Protein AF-A0A4S0I6Z0-F1 (afdb_monomer_lite)

Sequence (96 aa):
QTIWNSGYTAAGVRDIVAAAGARPGSFTNHFASKEDFAGEVLERYFAYVSGLVESALARDGTPPIGRLRRYLDVITSKLEAHDWARGCMIGNLSLE

Structure (mmCIF, N/CA/C/O backbone):
data_AF-A0A4S0I6Z0-F1
#
_entry.id   AF-A0A4S0I6Z0-F1
#
loop_
_atom_site.group_PDB
_atom_site.id
_atom_site.type_symbol
_atom_site.label_atom_id
_atom_site.label_alt_id
_atom_site.label_comp_id
_atom_site.label_asym_id
_atom_site.label_entity_id
_atom_site.label_seq_id
_atom_site.pdbx_PDB_ins_code
_atom_site.Cartn_x
_atom_site.Cartn_y
_atom_site.Cartn_z
_atom_site.occupancy
_atom_site.B_iso_or_equiv
_atom_site.auth_seq_id
_atom_site.auth_comp_id
_atom_site.auth_asym_id
_atom_site.auth_atom_id
_atom_site.pdbx_PDB_model_num
ATOM 1 N N . GLN A 1 1 ? 0.735 -3.289 -8.420 1.00 87.62 1 GLN A N 1
ATOM 2 C CA . GLN A 1 1 ? 0.275 -4.696 -8.362 1.00 87.62 1 GLN A CA 1
ATOM 3 C C . GLN A 1 1 ? 1.443 -5.659 -8.520 1.00 87.6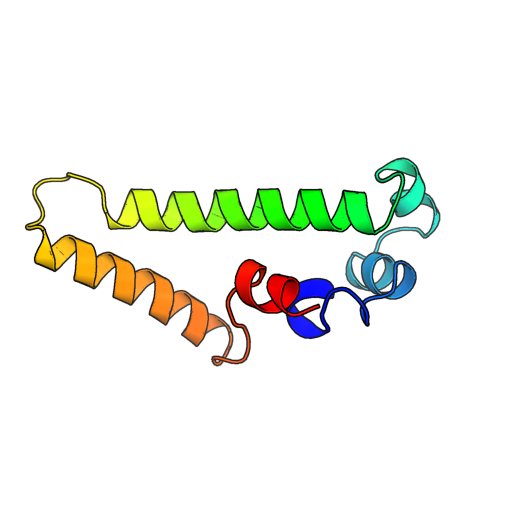2 1 GLN A C 1
ATOM 5 O O . GLN A 1 1 ? 1.622 -6.469 -7.628 1.00 87.62 1 GLN A O 1
ATOM 10 N N . THR A 1 2 ? 2.274 -5.526 -9.562 1.00 93.88 2 THR A N 1
ATOM 11 C CA . THR A 1 2 ? 3.453 -6.386 -9.799 1.00 93.88 2 THR A CA 1
ATOM 12 C C . THR A 1 2 ? 4.372 -6.514 -8.579 1.00 93.88 2 THR A C 1
ATOM 14 O O . THR A 1 2 ? 4.545 -7.619 -8.085 1.00 93.88 2 THR A O 1
ATOM 17 N N . ILE A 1 3 ? 4.855 -5.396 -8.017 1.00 93.56 3 ILE A N 1
ATOM 18 C CA . ILE A 1 3 ? 5.694 -5.408 -6.798 1.00 93.56 3 ILE A CA 1
ATOM 19 C C . ILE A 1 3 ? 4.968 -6.053 -5.607 1.00 93.56 3 ILE A C 1
ATOM 21 O O . ILE A 1 3 ? 5.559 -6.825 -4.868 1.00 93.56 3 ILE A O 1
ATOM 25 N N . TRP A 1 4 ? 3.672 -5.780 -5.429 1.00 90.62 4 TRP A N 1
ATOM 26 C CA . TRP A 1 4 ? 2.904 -6.331 -4.304 1.00 90.62 4 TRP A CA 1
ATOM 27 C C . TRP A 1 4 ? 2.792 -7.860 -4.375 1.00 90.62 4 TRP A C 1
ATOM 29 O O . TRP A 1 4 ? 2.871 -8.529 -3.353 1.00 90.62 4 TRP A O 1
ATOM 39 N N . ASN A 1 5 ? 2.599 -8.408 -5.576 1.00 89.56 5 ASN A N 1
ATOM 40 C CA . ASN A 1 5 ? 2.387 -9.842 -5.755 1.00 89.56 5 ASN A CA 1
ATOM 41 C C . ASN A 1 5 ? 3.706 -10.626 -5.826 1.00 89.56 5 ASN A C 1
ATOM 43 O O . ASN A 1 5 ? 3.760 -11.751 -5.345 1.00 89.56 5 ASN A O 1
ATOM 47 N N . SER A 1 6 ? 4.739 -10.058 -6.454 1.00 90.69 6 SER A N 1
ATOM 48 C CA . SER A 1 6 ? 5.980 -10.778 -6.768 1.00 90.69 6 SER A CA 1
ATOM 49 C C . SER A 1 6 ? 7.165 -10.394 -5.878 1.00 90.69 6 SER A C 1
ATOM 51 O O . SER A 1 6 ? 8.184 -11.072 -5.931 1.00 90.69 6 SER A O 1
ATOM 53 N N . GLY A 1 7 ? 7.056 -9.327 -5.085 1.00 91.75 7 GLY A N 1
ATOM 54 C CA . GLY A 1 7 ? 8.181 -8.742 -4.352 1.00 91.75 7 GLY A CA 1
ATOM 55 C C . GLY A 1 7 ? 8.967 -7.726 -5.182 1.00 91.75 7 GLY A C 1
ATOM 56 O O . GLY A 1 7 ? 8.805 -7.623 -6.407 1.00 91.75 7 GLY A O 1
ATOM 57 N N . TYR A 1 8 ? 9.809 -6.947 -4.508 1.00 94.75 8 TYR A N 1
ATOM 58 C CA . TYR A 1 8 ? 10.655 -5.943 -5.140 1.00 94.75 8 TYR A CA 1
ATOM 59 C C . TYR A 1 8 ? 11.696 -6.602 -6.042 1.00 94.75 8 TYR A C 1
ATOM 61 O O . TYR A 1 8 ? 11.729 -6.291 -7.231 1.00 94.75 8 TYR A O 1
ATOM 69 N N . THR A 1 9 ? 12.506 -7.539 -5.545 1.00 93.50 9 THR A N 1
ATOM 70 C CA . THR A 1 9 ? 13.607 -8.162 -6.294 1.00 93.50 9 THR A CA 1
ATOM 71 C C . THR A 1 9 ? 13.115 -8.841 -7.573 1.00 93.50 9 THR A C 1
ATOM 73 O O . THR A 1 9 ? 13.676 -8.593 -8.642 1.00 93.50 9 THR A O 1
ATOM 76 N N . ALA A 1 10 ? 12.037 -9.629 -7.499 1.00 94.06 10 ALA A N 1
ATOM 77 C CA . ALA A 1 10 ? 11.549 -10.409 -8.637 1.00 94.06 10 ALA A CA 1
ATOM 78 C C . ALA A 1 10 ? 10.779 -9.583 -9.684 1.00 94.06 10 ALA A C 1
ATOM 80 O O . ALA A 1 10 ? 10.705 -9.990 -10.840 1.00 94.06 10 ALA A O 1
ATOM 81 N N . ALA A 1 11 ? 10.210 -8.427 -9.322 1.00 94.88 11 ALA A N 1
ATOM 82 C CA . ALA A 1 11 ? 9.490 -7.580 -10.271 1.00 94.88 11 ALA A CA 1
ATOM 83 C C . ALA A 1 11 ? 10.463 -6.800 -11.174 1.00 94.88 11 ALA A C 1
ATOM 85 O O . ALA A 1 11 ? 11.043 -5.794 -10.763 1.00 94.88 11 ALA A O 1
ATOM 86 N N . GLY A 1 12 ? 10.653 -7.217 -12.426 1.00 94.94 12 GLY A N 1
ATOM 87 C CA . GLY A 1 12 ? 11.472 -6.476 -13.383 1.00 94.94 12 GLY A CA 1
ATOM 88 C C . GLY A 1 12 ? 10.797 -5.186 -13.866 1.00 94.94 12 GLY A C 1
ATOM 89 O O . GLY A 1 12 ? 9.573 -5.099 -13.949 1.00 94.94 12 GLY A O 1
ATOM 90 N N . VAL A 1 13 ? 11.587 -4.185 -14.281 1.00 95.31 13 VAL A N 1
ATOM 91 C CA . VAL A 1 13 ? 11.054 -2.953 -14.910 1.00 95.31 13 VAL A CA 1
ATOM 92 C C . VAL A 1 13 ? 10.194 -3.287 -16.134 1.00 95.31 13 VAL A C 1
ATOM 94 O O . VAL A 1 13 ? 9.151 -2.674 -16.348 1.00 95.31 13 VAL A O 1
ATOM 97 N N . ARG A 1 14 ? 10.585 -4.303 -16.916 1.00 94.12 14 ARG A N 1
ATOM 98 C CA . ARG A 1 14 ? 9.799 -4.780 -18.064 1.00 94.12 14 ARG A CA 1
ATOM 99 C C . ARG A 1 14 ? 8.434 -5.323 -17.640 1.00 94.12 14 ARG A C 1
ATOM 101 O O . ARG A 1 14 ? 7.444 -4.972 -18.274 1.00 94.12 14 ARG A O 1
ATOM 108 N N . ASP A 1 15 ? 8.373 -6.101 -16.560 1.00 94.94 15 ASP A N 1
ATOM 109 C CA . ASP A 1 15 ? 7.122 -6.661 -16.034 1.00 94.94 15 ASP A CA 1
ATOM 110 C C . ASP A 1 15 ? 6.204 -5.557 -15.506 1.00 94.94 15 ASP A C 1
ATOM 112 O O . ASP A 1 15 ? 4.995 -5.581 -15.726 1.00 94.94 15 ASP A O 1
ATOM 116 N N . ILE A 1 16 ? 6.784 -4.552 -14.842 1.00 95.06 16 ILE A N 1
ATOM 117 C CA . ILE A 1 16 ? 6.067 -3.374 -14.344 1.00 95.06 16 ILE A CA 1
ATOM 118 C C . ILE A 1 16 ? 5.469 -2.577 -15.508 1.00 95.06 16 ILE A C 1
ATOM 120 O O . ILE A 1 16 ? 4.278 -2.269 -15.490 1.00 95.06 16 ILE A O 1
ATOM 124 N N . VAL A 1 17 ? 6.267 -2.271 -16.535 1.00 95.44 17 VAL A N 1
ATOM 125 C CA . VAL A 1 17 ? 5.811 -1.531 -17.723 1.00 95.44 17 VAL A CA 1
ATOM 126 C C . VAL A 1 17 ? 4.730 -2.303 -18.475 1.00 95.44 17 VAL A C 1
ATOM 128 O O . VAL A 1 17 ? 3.710 -1.717 -18.840 1.00 95.44 17 VAL A O 1
ATOM 131 N N . ALA A 1 18 ? 4.930 -3.608 -18.675 1.00 94.62 18 ALA A N 1
ATOM 132 C CA . ALA A 1 18 ? 3.964 -4.469 -19.345 1.00 94.62 18 ALA A CA 1
ATOM 133 C C . ALA A 1 18 ? 2.638 -4.528 -18.573 1.00 94.62 18 ALA A C 1
ATOM 135 O O . ALA A 1 18 ? 1.580 -4.311 -19.161 1.00 94.62 18 ALA A O 1
ATOM 136 N N . ALA A 1 19 ? 2.687 -4.732 -17.252 1.00 94.69 19 ALA A N 1
ATOM 137 C CA . ALA A 1 19 ? 1.500 -4.747 -16.398 1.00 94.69 19 ALA A CA 1
ATOM 138 C C . ALA A 1 19 ? 0.779 -3.388 -16.349 1.00 94.69 19 ALA A C 1
ATOM 140 O O . ALA A 1 19 ? -0.436 -3.344 -16.170 1.00 94.69 19 ALA A O 1
ATOM 141 N N . ALA A 1 20 ? 1.509 -2.281 -16.517 1.00 94.00 20 ALA A N 1
ATOM 142 C CA . ALA A 1 20 ? 0.941 -0.938 -16.597 1.00 94.00 20 ALA A CA 1
ATOM 143 C C . ALA A 1 20 ? 0.377 -0.588 -17.990 1.00 94.00 20 ALA A C 1
ATOM 145 O O . ALA A 1 20 ? -0.203 0.485 -18.147 1.00 94.00 20 ALA A O 1
ATOM 146 N N . GLY A 1 21 ? 0.571 -1.439 -19.008 1.00 94.81 21 GLY A N 1
ATOM 147 C CA . GLY A 1 21 ? 0.214 -1.127 -20.397 1.00 94.81 21 GLY A CA 1
ATOM 148 C C . GLY A 1 21 ? 0.985 0.071 -20.970 1.00 94.81 21 GLY A C 1
ATOM 149 O O . GLY A 1 21 ? 0.530 0.711 -21.918 1.00 94.81 21 GLY A O 1
ATOM 150 N N . ALA A 1 22 ? 2.132 0.407 -20.376 1.00 93.62 22 ALA A N 1
ATOM 151 C CA . ALA A 1 22 ? 2.936 1.560 -20.753 1.00 93.62 22 ALA A CA 1
ATOM 152 C C . ALA A 1 22 ? 3.933 1.210 -21.868 1.00 93.62 22 ALA A C 1
ATOM 154 O O . ALA A 1 22 ? 4.232 0.047 -22.142 1.00 93.62 22 ALA A O 1
ATOM 155 N N . ARG A 1 23 ? 4.491 2.236 -22.521 1.00 92.50 23 ARG A N 1
ATOM 156 C CA . ARG A 1 23 ? 5.572 2.040 -23.497 1.00 92.50 23 ARG A CA 1
ATOM 157 C C . ARG A 1 23 ? 6.909 1.872 -22.758 1.00 92.50 23 ARG A C 1
ATOM 159 O O . ARG A 1 23 ? 7.115 2.558 -21.759 1.00 92.50 23 ARG A O 1
ATOM 166 N N . PRO A 1 24 ? 7.860 1.058 -23.258 1.00 79.75 24 PRO A N 1
ATOM 167 C CA . PRO A 1 24 ? 9.157 0.833 -22.604 1.00 79.75 24 PRO A CA 1
ATOM 168 C C . PRO A 1 24 ? 9.919 2.104 -22.205 1.00 79.75 24 PRO A C 1
ATOM 170 O O . PRO A 1 24 ? 10.474 2.160 -21.113 1.00 79.75 24 PRO A O 1
ATOM 173 N N . GLY A 1 25 ? 9.894 3.146 -23.044 1.00 87.88 25 GLY A N 1
ATOM 174 C CA . GLY A 1 25 ? 10.564 4.420 -22.754 1.00 87.88 25 GLY A CA 1
ATOM 175 C C . GLY A 1 25 ? 9.867 5.295 -21.706 1.00 87.88 25 GLY A C 1
ATOM 176 O O . GLY A 1 25 ? 10.464 6.252 -21.226 1.00 87.88 25 GLY A O 1
ATOM 177 N N . SER A 1 26 ? 8.619 4.991 -21.331 1.00 90.75 26 SER A N 1
ATOM 178 C CA . SER A 1 26 ? 7.884 5.781 -20.338 1.00 90.75 26 SER A CA 1
ATOM 179 C C . SER A 1 26 ? 8.492 5.641 -18.945 1.00 90.75 26 SER A C 1
ATOM 181 O O . SER A 1 26 ? 8.555 6.627 -18.224 1.00 90.75 26 SER A O 1
ATOM 183 N N . PHE A 1 27 ? 8.984 4.458 -18.566 1.00 94.38 27 PHE A N 1
ATOM 184 C CA . PHE A 1 27 ? 9.521 4.252 -17.217 1.00 94.38 27 PHE A CA 1
ATOM 185 C C . PHE A 1 27 ? 10.737 5.139 -16.954 1.00 94.38 27 PHE A C 1
ATOM 187 O O . PHE A 1 27 ? 10.730 5.922 -16.013 1.00 94.38 27 PHE A O 1
ATOM 194 N N . THR A 1 28 ? 11.737 5.082 -17.834 1.00 91.50 28 THR A N 1
ATOM 195 C CA . THR A 1 28 ? 12.973 5.872 -17.712 1.00 91.50 28 THR A CA 1
ATOM 196 C C . THR A 1 28 ? 12.749 7.373 -17.883 1.00 91.50 28 THR A C 1
ATOM 198 O O . THR A 1 28 ? 13.609 8.161 -17.515 1.00 91.50 28 THR A O 1
ATOM 201 N N . ASN A 1 29 ? 11.611 7.782 -18.456 1.00 93.81 29 ASN A N 1
ATOM 202 C CA . ASN A 1 29 ? 11.217 9.188 -18.520 1.00 93.81 29 ASN A CA 1
ATOM 203 C C . ASN A 1 29 ? 10.647 9.705 -17.187 1.00 93.81 29 ASN A C 1
ATOM 205 O O . ASN A 1 29 ? 10.646 10.910 -16.956 1.00 93.81 29 ASN A O 1
ATOM 209 N N . HIS A 1 30 ? 10.129 8.819 -16.333 1.00 94.88 30 HIS A N 1
ATOM 210 C CA . HIS A 1 30 ? 9.469 9.194 -15.079 1.00 94.88 30 HIS A CA 1
ATOM 211 C C . HIS A 1 30 ? 10.293 8.859 -13.835 1.00 94.88 30 HIS A C 1
ATOM 213 O O . HIS A 1 30 ? 10.191 9.575 -12.845 1.00 94.88 30 HIS A O 1
ATOM 219 N N . PHE A 1 31 ? 11.109 7.807 -13.884 1.00 96.62 31 PHE A N 1
ATOM 220 C CA . PHE A 1 31 ? 11.881 7.322 -12.745 1.00 96.62 31 PHE A CA 1
ATOM 221 C C . PHE A 1 31 ? 13.332 7.094 -13.162 1.00 96.62 31 PHE A C 1
ATOM 223 O O . PHE A 1 31 ? 13.596 6.473 -14.196 1.00 96.62 31 PHE A O 1
ATOM 230 N N . ALA A 1 32 ? 14.270 7.587 -12.351 1.00 95.81 32 ALA A N 1
ATOM 231 C CA . ALA A 1 32 ? 15.699 7.428 -12.609 1.00 95.81 32 ALA A CA 1
ATOM 232 C C . ALA A 1 32 ? 16.177 5.991 -12.334 1.00 95.81 32 ALA A C 1
ATOM 234 O O . ALA A 1 32 ? 17.078 5.499 -13.016 1.00 95.81 32 ALA A O 1
ATOM 235 N N . SER A 1 33 ? 15.538 5.293 -11.393 1.00 96.31 33 SER A N 1
ATOM 236 C CA . SER A 1 33 ? 15.825 3.898 -11.059 1.00 96.31 33 SER A CA 1
ATOM 237 C C . SER A 1 33 ? 14.566 3.118 -10.661 1.00 96.31 33 SER A C 1
ATOM 239 O O . SER A 1 33 ? 13.470 3.669 -10.511 1.00 96.31 33 SER A O 1
ATOM 241 N N . LYS A 1 34 ? 14.715 1.796 -10.510 1.00 94.94 34 LYS A N 1
ATOM 242 C CA . LYS A 1 34 ? 13.656 0.931 -9.975 1.00 94.94 34 LYS A CA 1
ATOM 243 C C . LYS A 1 34 ? 13.445 1.190 -8.480 1.00 94.94 34 LYS A C 1
ATOM 245 O O . LYS A 1 34 ? 12.304 1.129 -8.026 1.00 94.94 34 LYS A O 1
ATOM 250 N N . GLU A 1 35 ? 14.513 1.514 -7.757 1.00 95.94 35 GLU A N 1
ATOM 251 C CA . GLU A 1 35 ? 14.477 1.942 -6.361 1.00 95.94 35 GLU A CA 1
ATOM 252 C C . GLU A 1 35 ? 13.626 3.209 -6.193 1.00 95.94 35 GLU A C 1
ATOM 254 O O . GLU A 1 35 ? 12.708 3.207 -5.376 1.00 95.94 35 GLU A O 1
ATOM 259 N N . ASP A 1 36 ? 13.845 4.245 -7.014 1.00 97.00 36 ASP A N 1
ATOM 260 C CA . ASP A 1 36 ? 13.061 5.492 -6.945 1.00 97.00 36 ASP A CA 1
ATOM 261 C C . ASP A 1 36 ? 11.574 5.229 -7.215 1.00 97.00 36 ASP A C 1
ATOM 263 O O . ASP A 1 36 ? 10.698 5.710 -6.498 1.00 97.00 36 ASP A O 1
ATOM 267 N N . PHE A 1 37 ? 11.273 4.392 -8.214 1.00 96.25 37 PHE A N 1
ATOM 268 C CA . PHE A 1 37 ? 9.903 3.953 -8.477 1.00 96.25 37 PHE A CA 1
ATOM 269 C C . PHE A 1 37 ? 9.285 3.217 -7.280 1.00 96.25 37 PHE A C 1
ATOM 271 O O . PHE A 1 37 ? 8.122 3.442 -6.947 1.00 96.25 37 PHE A O 1
ATOM 278 N N . ALA A 1 38 ? 10.033 2.317 -6.637 1.00 95.38 38 ALA A N 1
ATOM 279 C CA . ALA A 1 38 ? 9.542 1.590 -5.473 1.00 95.38 38 ALA A CA 1
ATOM 280 C C . ALA A 1 38 ? 9.308 2.518 -4.272 1.00 95.38 38 ALA A C 1
ATOM 282 O O . ALA A 1 38 ? 8.321 2.323 -3.562 1.00 95.38 38 ALA A O 1
ATOM 283 N N . GLY A 1 39 ? 10.143 3.547 -4.094 1.00 95.94 39 GLY A N 1
ATOM 284 C CA . GLY A 1 39 ? 9.931 4.616 -3.117 1.00 95.94 39 GLY A CA 1
ATOM 285 C C . GLY A 1 39 ? 8.582 5.308 -3.313 1.00 95.94 39 GLY A C 1
ATOM 286 O O . GLY A 1 39 ? 7.749 5.300 -2.410 1.00 95.94 39 GLY A O 1
ATOM 287 N N . GLU A 1 40 ? 8.301 5.777 -4.527 1.00 97.00 40 GLU A N 1
ATOM 288 C CA . GLU A 1 40 ? 7.021 6.415 -4.882 1.00 97.00 40 GLU A CA 1
ATOM 289 C C . GLU A 1 40 ? 5.814 5.481 -4.678 1.00 97.00 40 GLU A C 1
ATOM 291 O O . GLU A 1 40 ? 4.742 5.881 -4.210 1.00 97.00 40 GLU A O 1
ATOM 296 N N . VAL A 1 41 ? 5.973 4.192 -4.999 1.00 95.94 41 VAL A N 1
ATOM 297 C CA . VAL A 1 41 ? 4.941 3.177 -4.747 1.00 95.94 41 VAL A CA 1
ATOM 298 C C . VAL A 1 41 ? 4.684 3.012 -3.246 1.00 95.94 41 VAL A C 1
ATOM 300 O O . VAL A 1 41 ? 3.518 2.936 -2.843 1.00 95.94 41 VAL A O 1
ATOM 303 N N . LEU A 1 42 ? 5.737 2.967 -2.425 1.00 95.94 42 LEU A N 1
ATOM 304 C CA . LEU A 1 42 ? 5.638 2.852 -0.971 1.00 95.94 42 LEU A CA 1
ATOM 305 C C . LEU A 1 42 ? 5.016 4.097 -0.343 1.00 95.94 42 LEU A C 1
ATOM 307 O O . LEU A 1 42 ? 4.130 3.955 0.498 1.00 95.94 42 LEU A O 1
ATOM 311 N N . GLU A 1 43 ? 5.403 5.295 -0.776 1.00 96.88 43 GLU A N 1
ATOM 312 C CA . GLU A 1 43 ? 4.806 6.551 -0.312 1.00 96.88 43 GLU A CA 1
ATOM 313 C C . GLU A 1 43 ? 3.313 6.606 -0.634 1.00 96.88 43 GLU A C 1
ATOM 315 O O . GLU A 1 43 ? 2.484 6.859 0.246 1.00 96.88 43 GLU A O 1
ATOM 320 N N . ARG A 1 44 ? 2.937 6.268 -1.874 1.00 97.06 44 ARG A N 1
ATOM 321 C CA . ARG A 1 44 ? 1.529 6.197 -2.282 1.00 97.06 44 ARG A CA 1
ATOM 322 C C . ARG A 1 44 ? 0.750 5.168 -1.463 1.00 97.06 44 ARG A C 1
ATOM 324 O O . ARG A 1 44 ? -0.385 5.433 -1.062 1.00 97.06 44 ARG A O 1
ATOM 331 N N . TYR A 1 45 ? 1.330 3.990 -1.236 1.00 95.44 45 TYR A N 1
ATOM 332 C CA . TYR A 1 45 ? 0.719 2.950 -0.410 1.00 95.44 45 TYR A CA 1
ATOM 333 C C . TYR A 1 45 ? 0.546 3.420 1.040 1.00 95.44 45 TYR A C 1
ATOM 335 O O . TYR A 1 45 ? -0.539 3.273 1.605 1.00 95.44 45 TYR A O 1
ATOM 343 N N . PHE A 1 46 ? 1.578 4.031 1.623 1.00 96.19 46 PHE A N 1
ATOM 344 C CA . PHE A 1 46 ? 1.558 4.534 2.991 1.00 96.19 46 PHE A CA 1
ATOM 345 C C . PHE A 1 46 ? 0.516 5.636 3.175 1.00 96.19 46 PHE A C 1
ATOM 347 O O . PHE A 1 46 ? -0.257 5.575 4.129 1.00 96.19 46 PHE A O 1
ATOM 354 N N . ALA A 1 47 ? 0.435 6.597 2.253 1.00 97.88 47 ALA A N 1
ATOM 355 C CA . ALA A 1 47 ? -0.571 7.655 2.290 1.00 97.88 47 ALA A CA 1
ATOM 356 C C . ALA A 1 47 ? -1.997 7.082 2.232 1.00 97.88 47 ALA A C 1
ATOM 358 O O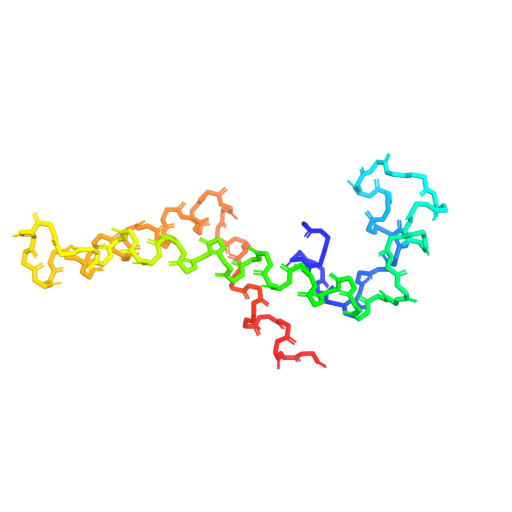 . ALA A 1 47 ? -2.863 7.472 3.015 1.00 97.88 47 ALA A O 1
ATOM 359 N N . TYR A 1 48 ? -2.232 6.103 1.350 1.00 95.50 48 TYR A N 1
ATOM 360 C CA . TYR A 1 48 ? -3.525 5.430 1.240 1.00 95.50 48 TYR A CA 1
ATOM 361 C C . TYR A 1 48 ? -3.909 4.692 2.529 1.00 95.50 48 TYR A C 1
ATOM 363 O O . TYR A 1 48 ? -5.015 4.880 3.036 1.00 95.50 48 TYR A O 1
ATOM 371 N N . VAL A 1 49 ? -3.008 3.874 3.081 1.00 94.88 49 VAL A N 1
ATOM 372 C CA . VAL A 1 49 ? -3.286 3.132 4.319 1.00 94.88 49 VAL A CA 1
ATOM 373 C C . VAL A 1 49 ? -3.459 4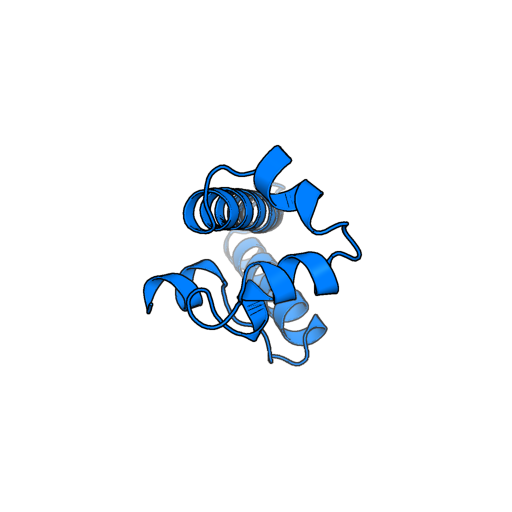.090 5.494 1.00 94.88 49 VAL A C 1
ATOM 375 O O . VAL A 1 49 ? -4.428 3.958 6.234 1.00 94.88 49 VAL A O 1
ATOM 378 N N . SER A 1 50 ? -2.593 5.094 5.632 1.00 96.31 50 SER A N 1
ATOM 379 C CA . SER A 1 50 ? -2.678 6.086 6.710 1.00 96.31 50 SER A CA 1
ATOM 380 C C . SER A 1 50 ? -4.008 6.834 6.694 1.00 96.31 50 SER A C 1
ATOM 382 O O . SER A 1 50 ? -4.631 6.960 7.744 1.00 96.31 50 SER A O 1
ATOM 384 N N . GLY A 1 51 ? -4.509 7.228 5.518 1.00 97.81 51 GLY A N 1
ATOM 385 C CA . GLY A 1 51 ? -5.827 7.860 5.399 1.00 97.81 51 GLY A CA 1
ATOM 386 C C . GLY A 1 51 ? -6.982 6.947 5.832 1.00 97.81 51 GLY A C 1
ATOM 387 O O . GLY A 1 51 ? -7.940 7.409 6.458 1.00 97.81 51 GLY A O 1
ATOM 388 N N . LEU A 1 52 ? -6.889 5.637 5.567 1.00 96.31 52 LEU A N 1
ATOM 389 C CA . LEU A 1 52 ? -7.864 4.660 6.066 1.00 96.31 52 LEU A CA 1
ATOM 390 C C . LEU A 1 52 ? -7.810 4.538 7.592 1.00 96.31 52 LEU A C 1
ATOM 392 O O . LEU A 1 52 ? -8.856 4.530 8.241 1.00 96.31 52 LEU A O 1
ATOM 396 N N . VAL A 1 53 ? -6.605 4.460 8.164 1.00 96.56 53 VAL A N 1
ATOM 397 C CA . VAL A 1 53 ? -6.406 4.368 9.618 1.00 96.56 53 VAL A CA 1
ATOM 398 C C . VAL A 1 53 ? -6.906 5.628 10.319 1.00 96.56 53 VAL A C 1
ATOM 400 O O . VAL A 1 53 ? -7.644 5.528 11.297 1.00 96.56 53 VAL A O 1
ATOM 403 N N . GLU A 1 54 ? -6.563 6.805 9.801 1.00 97.69 54 GLU A N 1
ATOM 404 C CA . GLU A 1 54 ? -7.009 8.093 10.331 1.00 97.69 54 GLU A CA 1
ATOM 405 C C . GLU A 1 54 ? -8.538 8.193 10.329 1.00 97.69 54 GLU A C 1
ATOM 407 O O . GLU A 1 54 ? -9.144 8.493 11.358 1.00 97.69 54 GLU A O 1
ATOM 412 N N . SER A 1 55 ? -9.171 7.835 9.209 1.00 97.19 55 SER A N 1
ATOM 413 C CA . SER A 1 55 ? -10.632 7.818 9.085 1.00 97.19 55 SER A CA 1
ATOM 414 C C . SER A 1 55 ? -11.282 6.819 10.050 1.00 97.19 55 SER A C 1
ATOM 416 O O . SER A 1 55 ? -12.311 7.109 10.666 1.00 97.19 55 SER A O 1
ATOM 418 N N . ALA A 1 56 ? -10.683 5.638 10.222 1.00 97.50 56 ALA A N 1
ATOM 419 C CA . ALA A 1 56 ? -11.207 4.616 11.120 1.00 97.50 56 ALA A CA 1
ATOM 420 C C . ALA A 1 56 ? -11.079 5.004 12.605 1.00 97.50 56 ALA A C 1
ATOM 422 O O . ALA A 1 56 ? -11.947 4.674 13.417 1.00 97.50 56 ALA A O 1
ATOM 423 N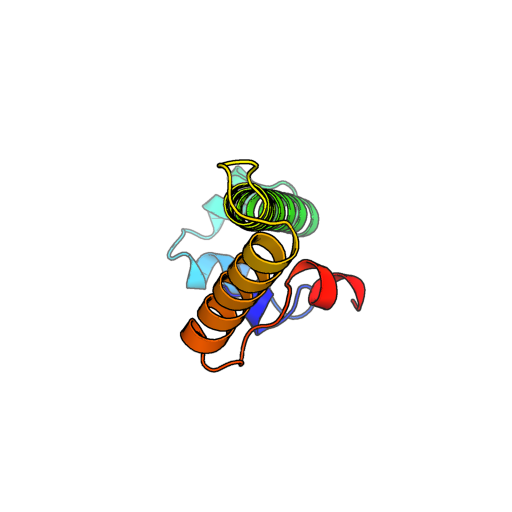 N . LEU A 1 57 ? -10.015 5.726 12.963 1.00 97.94 57 LEU A N 1
ATOM 424 C CA . LEU A 1 57 ? -9.716 6.143 14.335 1.00 97.94 57 LEU A CA 1
ATOM 425 C C . LEU A 1 57 ? -10.196 7.565 14.675 1.00 97.94 57 LEU A C 1
ATOM 427 O O . LEU A 1 57 ? -9.987 8.024 15.809 1.00 97.94 57 LEU A O 1
ATOM 431 N N . ALA A 1 58 ? -10.871 8.236 13.739 1.00 97.69 58 ALA A N 1
ATOM 432 C CA . ALA A 1 58 ? -11.396 9.588 13.885 1.00 97.69 58 ALA A CA 1
ATOM 433 C C . ALA A 1 58 ? -12.237 9.764 15.162 1.00 97.69 58 ALA A C 1
ATOM 435 O O . ALA A 1 58 ? -12.975 8.877 15.594 1.00 97.69 58 ALA A O 1
ATOM 436 N N . ARG A 1 59 ? -12.119 10.933 15.799 1.00 96.06 59 ARG A N 1
ATOM 437 C CA . ARG A 1 59 ? -12.848 11.271 17.032 1.00 96.06 59 ARG A CA 1
ATOM 438 C C . ARG A 1 59 ? -14.208 11.879 16.693 1.00 96.06 59 ARG A C 1
ATOM 440 O O . ARG A 1 59 ? -14.380 13.087 16.761 1.00 96.06 59 ARG A O 1
ATOM 447 N N . ASP A 1 60 ? -15.164 11.021 16.363 1.00 95.62 60 ASP A N 1
ATOM 448 C CA . ASP A 1 60 ? -16.521 11.381 15.917 1.00 95.62 60 ASP A CA 1
ATOM 449 C C . ASP A 1 60 ? -17.614 11.150 16.983 1.00 95.62 60 ASP A C 1
ATOM 451 O O . ASP A 1 60 ? -18.801 11.124 16.676 1.00 95.62 60 ASP A O 1
ATOM 455 N N . GLY A 1 61 ? -17.218 10.950 18.245 1.00 95.94 61 GLY A N 1
ATOM 456 C CA . GLY A 1 61 ? -18.122 10.575 19.340 1.00 95.94 61 GLY A CA 1
ATOM 457 C C . GLY A 1 61 ? -18.209 9.064 19.591 1.00 95.94 61 GLY A C 1
ATOM 458 O O . GLY A 1 61 ? -18.733 8.651 20.624 1.00 95.94 61 GLY A O 1
ATOM 459 N N . THR A 1 62 ? -17.628 8.228 18.722 1.00 97.06 62 THR A N 1
ATOM 460 C CA . THR A 1 62 ? -17.526 6.779 18.955 1.00 97.06 62 THR A CA 1
ATOM 461 C C . THR A 1 62 ? -16.574 6.466 20.122 1.00 97.06 62 THR A C 1
ATOM 463 O O . THR A 1 62 ? -15.444 6.976 20.152 1.00 97.06 62 THR A O 1
ATOM 466 N N . PRO A 1 63 ? -16.953 5.579 21.069 1.00 98.00 63 PRO A N 1
ATOM 467 C CA . PRO A 1 63 ? -16.064 5.142 22.144 1.00 98.00 63 PRO A CA 1
ATOM 468 C C . PRO A 1 63 ? -14.736 4.565 21.616 1.00 98.00 63 PRO A C 1
ATOM 470 O O . PRO A 1 63 ? -14.722 3.960 20.542 1.00 98.00 63 PRO A O 1
ATOM 473 N N . PRO A 1 64 ? -13.616 4.666 22.363 1.00 97.75 64 PRO A N 1
ATOM 474 C CA . PRO A 1 64 ? -12.307 4.178 21.913 1.00 97.75 64 PRO A CA 1
ATOM 475 C C . PRO A 1 64 ? -12.312 2.738 21.381 1.00 97.75 64 PRO A C 1
ATOM 477 O O . PRO A 1 64 ? -11.769 2.482 20.310 1.00 97.75 64 PRO A O 1
ATOM 480 N N . ILE A 1 65 ? -12.997 1.818 22.066 1.00 98.12 65 ILE A N 1
ATOM 481 C CA . ILE A 1 65 ? -13.106 0.423 21.622 1.00 98.12 65 ILE A CA 1
ATOM 482 C C . ILE A 1 65 ? -13.882 0.274 20.304 1.00 98.12 65 ILE A C 1
ATOM 484 O O . ILE A 1 65 ? -13.563 -0.593 19.498 1.00 98.12 65 ILE A O 1
ATOM 488 N N . GLY A 1 66 ? -14.878 1.129 20.054 1.00 98.25 66 GLY A N 1
ATOM 489 C CA . GLY A 1 66 ? -15.636 1.127 18.801 1.00 98.25 66 GLY A CA 1
ATOM 490 C C . GLY A 1 66 ? -14.786 1.575 17.613 1.00 98.25 66 GLY A C 1
ATOM 491 O O . GLY A 1 66 ? -14.889 0.999 16.536 1.00 98.25 66 GLY A O 1
ATOM 492 N N . ARG A 1 67 ? -13.881 2.535 17.827 1.00 98.38 67 ARG A N 1
ATOM 493 C CA . ARG A 1 67 ? -12.918 2.981 16.807 1.00 98.38 67 ARG A CA 1
ATOM 494 C C . ARG A 1 67 ? -11.888 1.901 16.480 1.00 98.38 67 ARG A C 1
ATOM 496 O O . ARG A 1 67 ? -11.599 1.671 15.313 1.00 98.38 67 ARG A O 1
ATOM 503 N N . LEU A 1 68 ? -11.398 1.181 17.493 1.00 98.12 68 LEU A N 1
ATOM 504 C CA . LEU A 1 68 ? -10.516 0.028 17.276 1.00 98.12 68 LEU A CA 1
ATOM 505 C C . LEU A 1 68 ? -11.209 -1.083 16.479 1.00 98.12 68 LEU A C 1
ATOM 507 O O . LEU A 1 68 ? -10.603 -1.626 15.562 1.00 98.12 68 LEU A O 1
ATOM 511 N N . ARG A 1 69 ? -12.479 -1.389 16.777 1.00 98.12 69 ARG A N 1
ATOM 512 C CA . ARG A 1 69 ? -13.262 -2.348 15.977 1.00 98.12 69 ARG A CA 1
ATOM 513 C C . ARG A 1 69 ? -13.403 -1.890 14.529 1.00 98.12 69 ARG A C 1
ATOM 515 O O . ARG A 1 69 ? -13.037 -2.641 13.641 1.00 98.12 69 ARG A O 1
ATOM 522 N N . ARG A 1 70 ? -13.789 -0.629 14.302 1.00 98.06 70 ARG A N 1
ATOM 523 C CA . ARG A 1 70 ? -13.874 -0.041 12.955 1.00 98.06 70 ARG A CA 1
ATOM 524 C C . ARG A 1 70 ? -12.553 -0.158 12.188 1.00 98.06 70 ARG A C 1
ATOM 526 O O . ARG A 1 70 ? -12.557 -0.479 11.007 1.00 98.06 70 ARG A O 1
ATOM 533 N N . TYR A 1 71 ? -11.427 0.098 12.849 1.00 98.00 71 TYR A N 1
ATOM 534 C CA . TYR A 1 71 ? -10.097 -0.070 12.262 1.00 98.00 71 TYR A CA 1
ATOM 535 C C . TYR A 1 71 ? -9.821 -1.522 11.847 1.00 98.00 71 TYR A C 1
ATOM 537 O O . TYR A 1 71 ? -9.374 -1.756 10.724 1.00 98.00 71 TYR A O 1
ATOM 545 N N . LEU A 1 72 ? -10.132 -2.489 12.715 1.00 97.75 72 LEU A N 1
ATOM 546 C CA . LEU A 1 72 ? -9.999 -3.910 12.392 1.00 97.75 72 LEU A CA 1
ATOM 547 C C . LEU A 1 72 ? -10.921 -4.309 11.233 1.00 97.75 72 LEU A C 1
ATOM 549 O O . LEU A 1 72 ? -10.457 -4.969 10.311 1.00 97.75 72 LEU A O 1
ATOM 553 N N . ASP A 1 73 ? -12.171 -3.844 11.222 1.00 97.69 73 ASP A N 1
ATOM 554 C CA . ASP A 1 73 ? -13.127 -4.112 10.142 1.00 97.69 73 ASP A CA 1
ATOM 555 C C . ASP A 1 73 ? -12.616 -3.571 8.798 1.00 97.69 73 ASP A C 1
ATOM 557 O O . ASP A 1 73 ? -12.670 -4.267 7.782 1.00 97.69 73 ASP A O 1
ATOM 561 N N . VAL A 1 74 ? -12.066 -2.349 8.785 1.00 96.69 74 VAL A N 1
ATOM 562 C CA . VAL A 1 74 ? -11.473 -1.739 7.585 1.00 96.69 74 VAL A CA 1
ATOM 563 C C . VAL A 1 74 ? -10.307 -2.573 7.064 1.00 96.69 74 VAL A C 1
ATOM 565 O O . VAL A 1 74 ? -10.248 -2.834 5.864 1.00 96.69 74 VAL A O 1
ATOM 568 N N . ILE A 1 75 ? -9.386 -3.004 7.931 1.00 94.12 75 ILE A N 1
ATOM 569 C CA . ILE A 1 75 ? -8.237 -3.814 7.504 1.00 94.12 75 ILE A CA 1
ATOM 570 C C . ILE A 1 75 ? -8.690 -5.184 7.010 1.00 94.12 75 ILE A C 1
ATOM 572 O O . ILE A 1 75 ? -8.309 -5.580 5.909 1.00 94.12 75 ILE A O 1
ATOM 576 N N . THR A 1 76 ? -9.526 -5.882 7.776 1.00 95.31 76 THR A N 1
ATOM 577 C CA . THR A 1 76 ? -10.028 -7.211 7.415 1.00 95.31 76 THR A CA 1
ATOM 578 C C . THR A 1 76 ? -10.766 -7.177 6.081 1.00 95.31 76 THR A C 1
ATOM 580 O O . THR A 1 76 ? -10.452 -7.972 5.201 1.00 95.31 76 THR A O 1
ATOM 583 N N . SER A 1 77 ? -11.625 -6.179 5.851 1.00 95.00 77 SER A N 1
ATOM 584 C CA . SER A 1 77 ? -12.329 -6.018 4.569 1.00 95.00 77 SER A CA 1
ATOM 585 C C . SER A 1 77 ? -11.372 -5.847 3.381 1.00 95.00 77 SER A C 1
ATOM 587 O O . SER A 1 77 ? -11.667 -6.276 2.266 1.00 95.00 77 SER A O 1
ATOM 589 N N . LYS A 1 78 ? -10.210 -5.206 3.580 1.00 92.06 78 LYS A N 1
ATOM 590 C CA . LYS A 1 78 ? -9.196 -5.050 2.521 1.00 92.06 78 LYS A CA 1
ATOM 591 C C . LYS A 1 78 ? -8.447 -6.348 2.240 1.00 92.06 78 LYS A C 1
ATOM 593 O O . LYS A 1 78 ? -8.121 -6.598 1.082 1.00 92.06 78 LYS A O 1
ATOM 598 N N . LEU A 1 79 ? -8.177 -7.143 3.274 1.00 92.38 79 LEU A N 1
ATOM 599 C CA . LEU A 1 79 ? -7.564 -8.463 3.125 1.00 92.38 79 LEU A CA 1
ATOM 600 C C . LEU A 1 79 ? -8.527 -9.426 2.419 1.00 92.38 79 LEU A C 1
ATOM 602 O O . LEU A 1 79 ? -8.135 -10.080 1.454 1.00 92.38 79 LEU A O 1
ATOM 606 N N . GLU A 1 80 ? -9.797 -9.440 2.827 1.00 95.00 80 GLU A N 1
ATOM 607 C CA . GLU A 1 80 ? -10.860 -10.244 2.212 1.00 95.00 80 GLU A CA 1
ATOM 608 C C . GLU A 1 80 ? -11.075 -9.901 0.736 1.00 95.00 80 GLU A C 1
ATOM 610 O O . GLU A 1 80 ? -11.154 -10.802 -0.093 1.00 95.00 80 GLU A O 1
ATOM 615 N N . ALA A 1 81 ? -11.080 -8.613 0.371 1.00 92.69 81 ALA A N 1
ATOM 616 C CA . ALA A 1 81 ? -11.216 -8.169 -1.023 1.00 92.69 81 ALA A CA 1
ATOM 617 C C . ALA A 1 81 ? -10.084 -8.652 -1.955 1.00 92.69 81 ALA A C 1
ATOM 619 O O . ALA A 1 81 ? -10.139 -8.456 -3.174 1.00 92.69 81 ALA A O 1
ATOM 620 N N . HIS A 1 82 ? -9.028 -9.234 -1.391 1.00 89.56 82 HIS A N 1
ATOM 621 C CA . HIS A 1 82 ? -7.909 -9.821 -2.113 1.00 89.56 82 HIS A CA 1
ATOM 622 C C . HIS A 1 82 ? -7.695 -11.292 -1.752 1.00 89.56 82 HIS A C 1
ATOM 624 O O . HIS A 1 82 ? -6.565 -11.769 -1.844 1.00 89.56 82 HIS A O 1
ATOM 630 N N . ASP A 1 83 ? -8.755 -11.990 -1.331 1.00 93.19 83 ASP A N 1
ATOM 631 C CA . ASP A 1 83 ? -8.747 -13.415 -0.978 1.00 93.19 83 ASP A CA 1
ATOM 632 C C . ASP A 1 83 ? -7.648 -13.771 0.031 1.00 93.19 83 ASP A C 1
ATOM 634 O O . ASP A 1 83 ? -7.083 -14.862 0.001 1.00 93.19 83 ASP A O 1
ATOM 638 N N . TRP A 1 84 ? -7.292 -12.818 0.900 1.00 90.12 84 TRP A N 1
ATOM 639 C CA . TRP A 1 84 ? -6.198 -12.942 1.866 1.00 90.12 84 TRP A CA 1
ATOM 640 C C . TRP A 1 84 ? -4.824 -13.229 1.236 1.00 90.12 84 TRP A C 1
ATOM 642 O O . TRP A 1 84 ? -3.858 -13.511 1.941 1.00 90.12 84 TRP A O 1
ATOM 652 N N . ALA A 1 85 ? -4.705 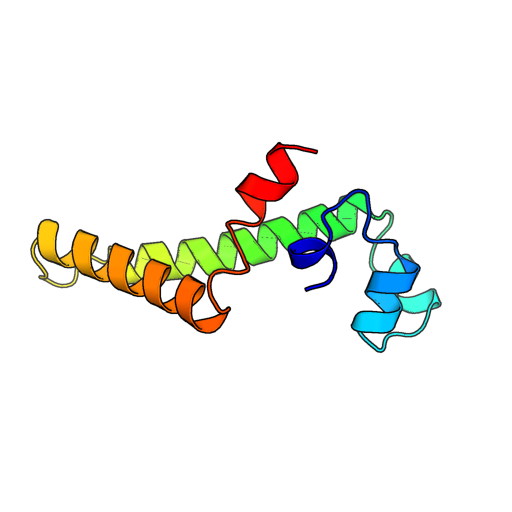-13.101 -0.088 1.00 86.94 85 ALA A N 1
ATOM 653 C CA . ALA A 1 85 ? -3.487 -13.363 -0.845 1.00 86.94 85 ALA A CA 1
ATOM 654 C C . ALA A 1 85 ? -2.511 -12.175 -0.838 1.00 86.94 85 ALA A C 1
ATOM 656 O O . ALA A 1 85 ? -1.384 -12.290 -1.318 1.00 86.94 85 ALA A O 1
ATOM 657 N N . ARG A 1 86 ? -2.932 -11.012 -0.319 1.00 85.00 86 ARG A N 1
ATOM 658 C CA . ARG A 1 86 ? -2.109 -9.797 -0.240 1.00 85.00 86 ARG A CA 1
ATOM 659 C C . ARG A 1 86 ? -1.933 -9.348 1.204 1.00 85.00 86 ARG A C 1
ATOM 661 O O . ARG A 1 86 ? -2.904 -9.024 1.878 1.00 85.00 86 ARG A O 1
ATOM 668 N N . GLY A 1 87 ? -0.676 -9.287 1.644 1.00 86.88 87 GLY A N 1
ATOM 669 C CA . GLY A 1 87 ? -0.276 -8.736 2.941 1.00 86.88 87 GLY A CA 1
ATOM 670 C C . GLY A 1 87 ? 0.045 -7.240 2.894 1.00 86.88 87 GLY A C 1
ATOM 671 O O . GLY A 1 87 ? -0.224 -6.552 1.906 1.00 86.88 87 GLY A O 1
ATOM 672 N N . CYS A 1 88 ? 0.664 -6.730 3.959 1.00 91.44 88 CYS A N 1
ATOM 673 C CA . CYS A 1 88 ? 1.164 -5.357 4.000 1.00 91.44 88 CYS A CA 1
ATOM 674 C C . CYS A 1 88 ? 2.372 -5.200 3.068 1.00 91.44 88 CYS A C 1
ATOM 676 O O . CYS A 1 88 ? 3.382 -5.872 3.260 1.00 91.44 88 CYS A O 1
ATOM 678 N N . MET A 1 89 ? 2.306 -4.274 2.108 1.00 93.38 89 MET A N 1
ATOM 679 C CA . MET A 1 89 ? 3.420 -4.031 1.184 1.00 93.38 89 MET A CA 1
ATOM 680 C C . MET A 1 89 ? 4.698 -3.597 1.914 1.00 93.38 89 MET A C 1
ATOM 682 O O . MET A 1 89 ? 5.760 -4.130 1.623 1.00 93.38 89 MET A O 1
ATOM 686 N N . ILE A 1 90 ? 4.593 -2.683 2.886 1.00 93.12 90 ILE A N 1
ATOM 687 C CA . ILE A 1 90 ? 5.745 -2.237 3.694 1.00 93.12 90 ILE A CA 1
ATOM 688 C C . ILE A 1 90 ? 6.386 -3.428 4.414 1.00 93.12 90 ILE A C 1
ATOM 690 O O . ILE A 1 90 ? 7.602 -3.574 4.390 1.00 93.12 90 ILE A O 1
ATOM 694 N N . GLY A 1 91 ? 5.564 -4.294 5.018 1.00 92.38 91 GLY A N 1
ATOM 695 C CA . GLY A 1 91 ? 6.047 -5.496 5.697 1.00 92.38 91 GLY A CA 1
ATOM 696 C C . GLY A 1 91 ? 6.775 -6.435 4.738 1.00 92.38 91 GLY A C 1
ATOM 697 O O . GLY A 1 91 ? 7.901 -6.829 5.018 1.00 92.38 91 GLY A O 1
ATOM 698 N N . ASN A 1 92 ? 6.173 -6.726 3.584 1.00 90.94 92 ASN A N 1
ATOM 699 C CA . ASN A 1 92 ? 6.774 -7.594 2.571 1.00 90.94 92 ASN A CA 1
ATOM 700 C C . ASN A 1 92 ? 8.125 -7.058 2.078 1.00 90.94 92 ASN A C 1
ATOM 702 O O . ASN A 1 92 ? 9.092 -7.806 2.056 1.00 90.94 92 ASN A O 1
ATOM 706 N N . LEU A 1 93 ? 8.202 -5.768 1.734 1.00 91.06 93 LEU A N 1
ATOM 707 C CA . LEU A 1 93 ? 9.426 -5.167 1.195 1.00 91.06 93 LEU A CA 1
ATOM 708 C C . LEU A 1 93 ? 10.515 -4.972 2.258 1.00 91.06 93 LEU A C 1
ATOM 710 O O . LEU A 1 93 ? 11.681 -4.904 1.906 1.00 91.06 93 LEU A O 1
ATOM 714 N N . SER A 1 94 ? 10.168 -4.899 3.548 1.00 90.94 94 SER A N 1
ATOM 715 C CA . SER A 1 94 ? 11.167 -4.808 4.627 1.00 90.94 94 SER A CA 1
ATOM 716 C C . SER A 1 94 ? 11.966 -6.099 4.852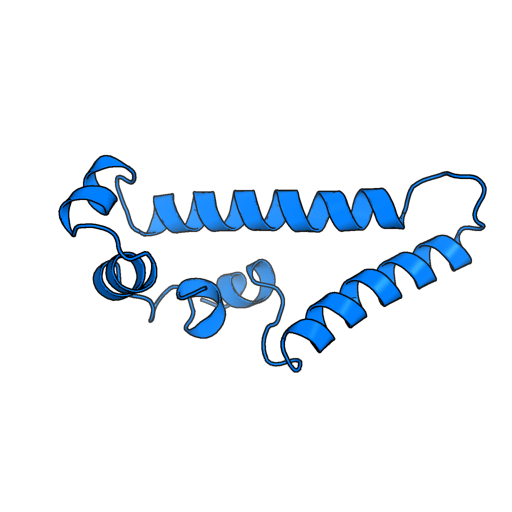 1.00 90.94 94 SER A C 1
ATOM 718 O O . SER A 1 94 ? 12.934 -6.091 5.610 1.00 90.94 94 SER A O 1
ATOM 720 N N . LEU A 1 95 ? 11.532 -7.205 4.240 1.00 88.69 95 LEU A N 1
ATOM 721 C CA . LEU A 1 95 ? 12.164 -8.523 4.328 1.00 88.69 95 LEU A CA 1
ATOM 722 C C . LEU A 1 95 ? 13.083 -8.837 3.135 1.00 88.69 95 LEU A C 1
ATOM 724 O O . LEU A 1 95 ? 13.644 -9.932 3.091 1.00 88.69 95 LEU A O 1
ATOM 728 N N . GLU A 1 96 ? 13.204 -7.914 2.179 1.00 83.38 96 GLU A N 1
ATOM 729 C CA . GLU A 1 96 ? 14.048 -8.016 0.978 1.00 83.38 96 GLU A CA 1
ATOM 730 C C . GLU A 1 96 ? 15.299 -7.138 1.114 1.00 83.38 96 GLU A C 1
ATOM 732 O O . GLU A 1 96 ? 16.387 -7.617 0.716 1.00 83.38 96 GLU A O 1
#

Foldseek 3Di:
DQCQQQNLVRRDPVNVCVVVVHDSVVDVVVAVDSVRVVVVVVVVLCVVLVVQLCVLCPPPVDDNVNSVVSSVVSVVVVCVVVVVSTDRSVVRHVVD

Radius of gyration: 16.57 Å; chains: 1; bounding box: 34×25×46 Å

Secondary structure (DSSP, 8-state):
-HHHHH-TTT--HHHHHHHTT--HHHHHHH-SSHHHHHHHHHHHHHHHHHHHHHHHH--SS--HHHHHHHHHHHHHHHHHTTTT----HHHHHTT-

pLDDT: mean 94.24, std 3.48, range [79.75, 98.38]